Protein AF-A0A2C5XIF4-F1 (afdb_monomer)

Foldseek 3Di:
DDDDDPDDPPPPPDPVDDPVVLVVQCVPAPDVVGCPRSVVVVVVVVVVVVVVVVVVVVVD

Structure (mmCIF, N/CA/C/O backbone):
data_AF-A0A2C5XIF4-F1
#
_entry.id   AF-A0A2C5XIF4-F1
#
loop_
_atom_site.group_PDB
_atom_site.id
_atom_site.type_symbol
_atom_site.label_atom_id
_atom_site.label_alt_id
_atom_site.label_comp_id
_atom_site.label_asym_id
_atom_site.label_entity_id
_atom_site.label_seq_id
_atom_site.pdbx_PDB_ins_code
_atom_site.Cartn_x
_atom_site.Cartn_y
_atom_site.Cartn_z
_atom_site.occupancy
_atom_site.B_iso_or_equiv
_atom_site.auth_seq_id
_atom_site.auth_comp_id
_atom_site.auth_asym_id
_atom_site.auth_atom_id
_atom_site.pdbx_PDB_model_num
ATOM 1 N N . MET A 1 1 ? -29.979 -27.824 19.903 1.00 56.34 1 MET A N 1
ATOM 2 C CA . MET A 1 1 ? -29.981 -27.030 18.660 1.00 56.34 1 MET A CA 1
ATOM 3 C C . MET A 1 1 ? -28.622 -26.359 18.594 1.00 56.34 1 MET A C 1
ATOM 5 O O . MET A 1 1 ? -28.425 -25.377 19.295 1.00 56.34 1 MET A O 1
ATOM 9 N N . SER A 1 2 ? -27.651 -26.964 17.908 1.00 62.56 2 SER A N 1
ATOM 10 C CA . SER A 1 2 ? -26.343 -26.330 17.710 1.00 62.56 2 SER A CA 1
ATOM 11 C C . SER A 1 2 ? -26.486 -25.313 16.587 1.00 62.56 2 SER A C 1
ATOM 13 O O . SER A 1 2 ? -27.005 -25.658 15.526 1.00 62.56 2 SER A O 1
ATOM 15 N N . SER A 1 3 ? -26.099 -24.068 16.849 1.00 70.00 3 SER A N 1
ATOM 16 C CA . SER A 1 3 ? -26.098 -23.005 15.847 1.00 70.00 3 SER A CA 1
ATOM 17 C C . SER A 1 3 ? -25.217 -23.394 14.652 1.00 70.00 3 SER A C 1
ATOM 19 O O . SER A 1 3 ? -24.198 -24.060 14.863 1.00 70.00 3 SER A O 1
ATOM 21 N N . PRO A 1 4 ? -25.573 -23.001 13.415 1.00 69.06 4 PRO A N 1
ATOM 22 C CA . PRO A 1 4 ? -24.701 -23.191 12.266 1.00 69.06 4 PRO A CA 1
ATOM 23 C C . PRO A 1 4 ? -23.419 -22.392 12.501 1.00 69.06 4 PRO A C 1
ATOM 25 O O . PRO A 1 4 ? -23.482 -21.223 12.878 1.00 69.06 4 PRO A O 1
ATOM 28 N N . ILE A 1 5 ? -22.266 -23.028 12.316 1.00 67.44 5 ILE A N 1
ATOM 29 C CA . ILE A 1 5 ? -20.994 -22.314 12.245 1.00 67.44 5 ILE A CA 1
ATOM 30 C C . ILE A 1 5 ? -21.032 -21.573 10.907 1.00 67.44 5 ILE A C 1
ATOM 32 O O . ILE A 1 5 ? -21.038 -22.219 9.861 1.00 67.44 5 ILE A O 1
ATOM 36 N N . GLU A 1 6 ? -21.151 -20.245 10.927 1.00 65.00 6 GLU A N 1
ATOM 37 C CA . GLU A 1 6 ? -20.933 -19.443 9.722 1.00 65.00 6 GLU A CA 1
ATOM 38 C C . GLU A 1 6 ? -19.460 -19.595 9.337 1.00 65.00 6 GLU A C 1
ATOM 40 O O . GLU A 1 6 ? -18.568 -19.141 10.056 1.00 65.00 6 GLU A O 1
ATOM 45 N N . GLU A 1 7 ? -19.192 -20.309 8.243 1.00 64.31 7 GLU A N 1
ATOM 46 C CA . GLU A 1 7 ? -17.845 -20.376 7.689 1.00 64.31 7 GLU A CA 1
ATOM 47 C C . GLU A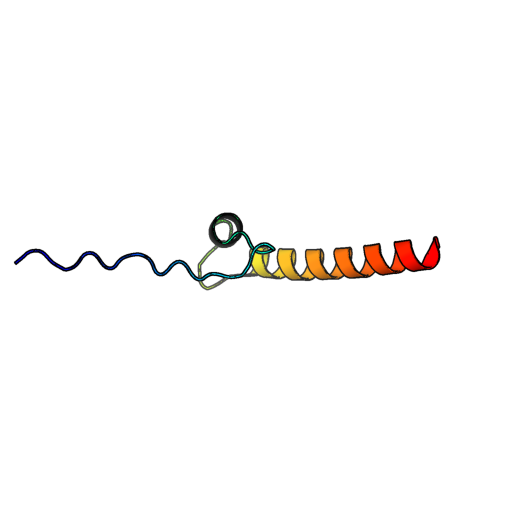 1 7 ? -17.412 -18.968 7.254 1.00 64.31 7 GLU A C 1
ATOM 49 O O . GLU A 1 7 ? -18.203 -18.245 6.636 1.00 64.31 7 GLU A O 1
ATOM 54 N N . PRO A 1 8 ? -16.174 -18.548 7.566 1.00 60.03 8 PRO A N 1
ATOM 55 C CA . PRO A 1 8 ? -15.685 -17.253 7.129 1.00 60.03 8 PRO A CA 1
ATOM 56 C C . PRO A 1 8 ? -15.655 -17.219 5.599 1.00 60.03 8 PRO A C 1
ATOM 58 O O . PRO A 1 8 ? -15.017 -18.053 4.957 1.00 60.03 8 PRO A O 1
ATOM 61 N N . VAL A 1 9 ? -16.343 -16.240 5.009 1.00 61.12 9 VAL A N 1
ATOM 62 C CA . VAL A 1 9 ? -16.285 -15.978 3.568 1.00 61.12 9 VAL A CA 1
ATOM 63 C C . VAL A 1 9 ? -14.874 -15.496 3.241 1.00 61.12 9 VAL A C 1
ATOM 65 O O . VAL A 1 9 ? -14.541 -14.332 3.461 1.00 61.12 9 VAL A O 1
ATOM 68 N N . ILE A 1 10 ? -14.033 -16.395 2.732 1.00 62.25 10 ILE A N 1
ATOM 69 C CA . ILE A 1 10 ? -12.738 -16.016 2.170 1.00 62.25 10 ILE A CA 1
ATOM 70 C C . ILE A 1 10 ? -13.023 -15.370 0.818 1.00 62.25 10 ILE A C 1
ATOM 72 O O . ILE A 1 10 ? -13.378 -16.041 -0.150 1.00 62.25 10 ILE A O 1
ATOM 76 N N . VAL A 1 11 ? -12.941 -14.043 0.778 1.00 65.44 11 VAL A N 1
ATOM 77 C CA . VAL A 1 11 ? -13.038 -13.284 -0.466 1.00 65.44 11 VAL A CA 1
ATOM 78 C C . VAL A 1 11 ? -11.756 -13.542 -1.253 1.00 65.44 11 VAL A C 1
ATOM 80 O O . VAL A 1 11 ? -10.676 -13.150 -0.815 1.00 65.44 11 VAL A O 1
ATOM 83 N N . ASP A 1 12 ? -11.870 -14.226 -2.390 1.00 68.00 12 ASP A N 1
ATOM 84 C CA . ASP A 1 12 ? -10.761 -14.399 -3.327 1.00 68.00 12 ASP A CA 1
ATOM 85 C C . ASP A 1 12 ? -10.506 -13.070 -4.050 1.00 68.00 12 ASP A C 1
ATOM 87 O O . ASP A 1 12 ? -11.295 -12.628 -4.888 1.00 68.00 12 ASP A O 1
ATOM 91 N N . LEU A 1 13 ? -9.427 -12.398 -3.654 1.00 68.19 13 LEU A N 1
ATOM 92 C CA . LEU A 1 13 ? -9.000 -11.102 -4.183 1.00 68.19 13 LEU A CA 1
ATOM 93 C C . LEU A 1 13 ? -7.902 -11.260 -5.258 1.00 68.19 13 LEU A C 1
ATOM 95 O O . LEU A 1 13 ? -7.350 -10.262 -5.727 1.00 68.19 13 LEU A O 1
ATOM 99 N N . GLY A 1 14 ? -7.641 -12.502 -5.691 1.00 74.81 14 GLY A N 1
ATOM 100 C CA . GLY A 1 14 ? -6.646 -12.883 -6.691 1.00 74.81 14 GLY A CA 1
ATOM 101 C C . GLY A 1 14 ? -5.231 -13.069 -6.130 1.00 74.81 14 GLY A C 1
ATOM 102 O O . GLY A 1 14 ? -4.899 -12.588 -5.052 1.00 74.81 14 GLY A O 1
ATOM 103 N N . ASP A 1 15 ? -4.356 -13.717 -6.910 1.00 76.88 15 ASP A N 1
ATOM 104 C CA . ASP A 1 15 ? -2.986 -14.102 -6.504 1.00 76.88 15 ASP A CA 1
ATOM 105 C C . ASP A 1 15 ? -2.071 -12.927 -6.105 1.00 76.88 15 ASP A C 1
ATOM 107 O O . ASP A 1 15 ? -1.051 -13.115 -5.445 1.00 76.88 15 ASP A O 1
ATOM 111 N N . GLY A 1 16 ? -2.407 -11.704 -6.524 1.00 77.00 16 GLY A N 1
ATOM 112 C CA . GLY A 1 16 ? -1.668 -10.492 -6.159 1.00 77.00 16 GLY A CA 1
ATOM 113 C C . GLY A 1 16 ? -2.075 -9.896 -4.811 1.00 77.00 16 GLY A C 1
ATOM 114 O O . GLY 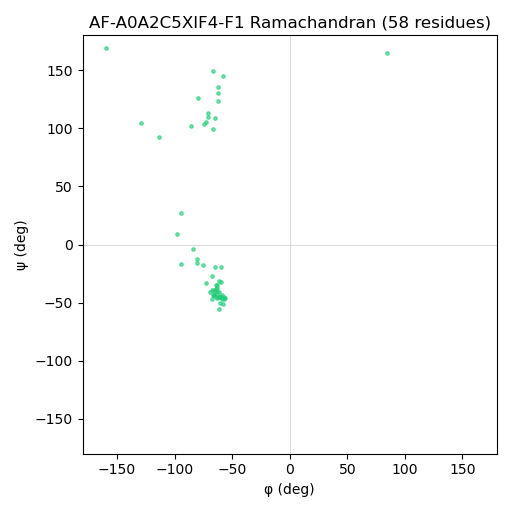A 1 16 ? -1.494 -8.890 -4.403 1.00 77.00 16 GLY A O 1
ATOM 115 N N . PHE A 1 17 ? -3.083 -10.465 -4.148 1.00 80.88 17 PHE A N 1
ATOM 116 C CA . PHE A 1 17 ? -3.687 -9.897 -2.955 1.00 80.88 17 PHE A CA 1
ATOM 117 C C . PHE A 1 17 ? -3.756 -10.927 -1.827 1.00 80.88 17 PHE A C 1
ATOM 119 O O . PHE A 1 17 ? -4.611 -11.810 -1.801 1.00 80.88 17 PHE A O 1
ATOM 126 N N . ASP A 1 18 ? -2.871 -10.774 -0.844 1.00 87.94 18 ASP A N 1
ATOM 127 C CA . ASP A 1 18 ? -2.916 -11.567 0.380 1.00 87.94 18 ASP A CA 1
ATOM 128 C C . ASP A 1 18 ? -3.873 -10.911 1.387 1.00 87.94 18 ASP A C 1
ATOM 130 O O . ASP A 1 18 ? -3.549 -9.917 2.048 1.00 87.94 18 ASP A O 1
ATOM 134 N N . ALA A 1 19 ? -5.076 -11.479 1.490 1.00 85.06 19 ALA A N 1
ATOM 135 C CA . ALA A 1 19 ? -6.105 -11.007 2.409 1.00 85.06 19 ALA A CA 1
ATOM 136 C C . ALA A 1 19 ? -5.655 -11.062 3.877 1.00 85.06 19 ALA A C 1
ATOM 138 O O . ALA A 1 19 ? -6.039 -10.199 4.663 1.00 85.06 19 ALA A O 1
ATOM 139 N N . MET A 1 20 ? -4.810 -12.028 4.244 1.00 88.00 20 MET A N 1
ATOM 140 C CA . MET A 1 20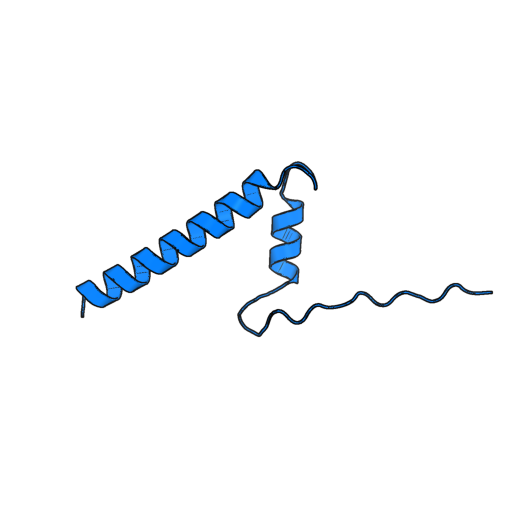 ? -4.330 -12.192 5.613 1.00 88.00 20 MET A CA 1
ATOM 141 C C . MET A 1 20 ? -3.379 -11.055 6.005 1.00 88.00 20 MET A C 1
ATOM 143 O O . MET A 1 20 ? -3.472 -10.521 7.110 1.00 88.00 20 MET A O 1
ATOM 147 N N . ILE A 1 21 ? -2.503 -10.643 5.085 1.00 89.12 21 ILE A N 1
ATOM 148 C CA . ILE A 1 21 ? -1.609 -9.494 5.278 1.00 89.12 21 ILE A CA 1
ATOM 149 C C . ILE A 1 21 ? -2.407 -8.191 5.369 1.00 89.12 21 ILE A C 1
ATOM 151 O O . ILE A 1 21 ? -2.161 -7.378 6.260 1.00 89.12 21 ILE A O 1
ATOM 155 N N . PHE A 1 22 ? -3.40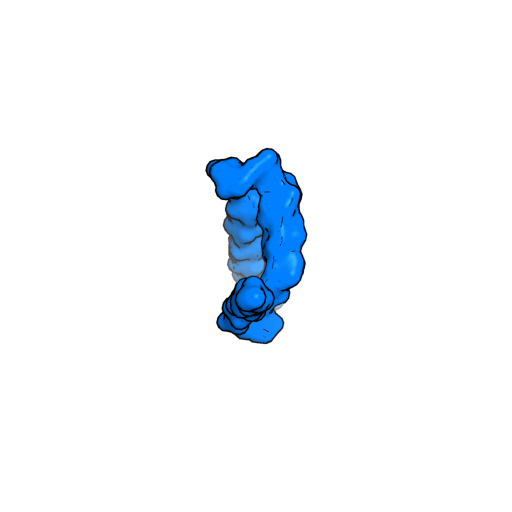3 -7.998 4.502 1.00 90.12 22 PHE A N 1
ATOM 156 C CA . PHE A 1 22 ? -4.256 -6.809 4.566 1.00 90.12 22 PHE A CA 1
ATOM 157 C C . PHE A 1 22 ? -5.078 -6.741 5.855 1.00 90.12 22 PHE A C 1
ATOM 159 O O . PHE A 1 22 ? -5.207 -5.661 6.428 1.00 90.12 22 PHE A O 1
ATOM 166 N N . SER A 1 23 ? -5.589 -7.869 6.353 1.00 90.31 23 SER A N 1
ATOM 167 C CA . SER A 1 23 ? -6.267 -7.916 7.652 1.00 90.31 23 SER A CA 1
ATOM 168 C C . SER A 1 23 ? -5.356 -7.460 8.789 1.00 90.31 23 SER A C 1
ATOM 170 O O . SER A 1 23 ? -5.776 -6.637 9.594 1.00 90.31 23 SER A O 1
ATOM 172 N N . GLN A 1 24 ? -4.094 -7.897 8.810 1.00 93.06 24 GLN A N 1
ATOM 173 C CA . GLN A 1 24 ? -3.126 -7.443 9.815 1.00 93.06 24 GLN A CA 1
ATOM 174 C C . GLN A 1 24 ? -2.855 -5.938 9.715 1.00 93.06 24 GLN A C 1
ATOM 176 O O . GLN A 1 24 ? -2.814 -5.254 10.730 1.00 93.06 24 GLN A O 1
ATOM 181 N N . ILE A 1 25 ? -2.732 -5.393 8.501 1.00 94.00 25 ILE A N 1
ATOM 182 C CA . ILE A 1 25 ? -2.569 -3.945 8.284 1.00 94.00 25 ILE A CA 1
ATOM 183 C C . ILE A 1 25 ? -3.787 -3.171 8.812 1.00 94.00 25 ILE A C 1
ATOM 185 O O . ILE A 1 25 ? -3.630 -2.125 9.436 1.00 94.00 25 ILE A O 1
ATOM 189 N N . LEU A 1 26 ? -5.001 -3.685 8.598 1.00 93.81 26 LEU A N 1
ATOM 190 C CA . LEU A 1 26 ? -6.230 -3.087 9.126 1.00 93.81 26 LEU A CA 1
ATOM 191 C C . LEU A 1 26 ? -6.327 -3.179 10.656 1.00 93.81 26 LEU A C 1
ATOM 193 O O . LEU A 1 26 ? -7.011 -2.364 11.269 1.00 93.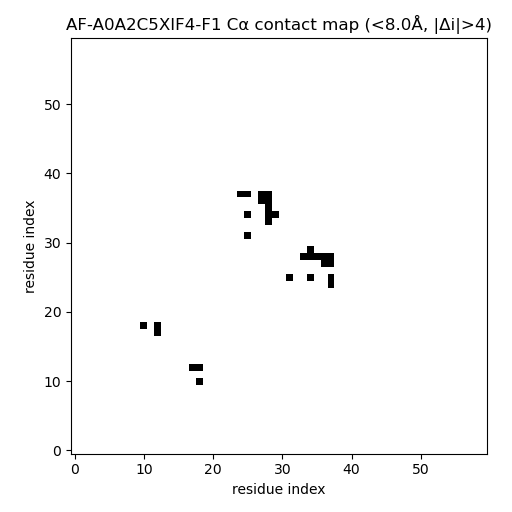81 26 LEU A O 1
ATOM 197 N N . GLU A 1 27 ? -5.692 -4.164 11.285 1.00 94.06 27 GLU A N 1
ATOM 198 C CA . GLU A 1 27 ? -5.614 -4.276 12.748 1.00 94.06 27 GLU A CA 1
ATOM 199 C C . GLU A 1 27 ? -4.618 -3.284 13.364 1.00 94.06 27 GLU A C 1
ATOM 201 O O . GLU A 1 27 ? -4.690 -3.014 14.561 1.00 94.06 27 GLU A O 1
ATOM 206 N N . MET A 1 28 ? -3.713 -2.718 12.559 1.00 94.81 28 MET A N 1
ATOM 207 C CA . MET A 1 28 ? -2.769 -1.684 12.998 1.00 94.81 28 MET A CA 1
ATOM 208 C C . MET A 1 28 ? -3.386 -0.279 13.058 1.00 94.81 28 MET A C 1
ATOM 210 O O . MET A 1 28 ? -2.772 0.623 13.624 1.00 94.81 28 MET A O 1
ATOM 214 N N . ASP A 1 29 ? -4.573 -0.080 12.481 1.00 96.50 29 ASP A N 1
ATOM 215 C CA . ASP A 1 29 ? -5.322 1.172 12.598 1.00 96.50 29 ASP A CA 1
ATOM 216 C C . ASP A 1 29 ? -5.799 1.408 14.045 1.00 96.50 29 ASP A C 1
ATOM 218 O O . ASP A 1 29 ? -6.141 0.468 14.765 1.00 96.50 29 ASP A O 1
ATOM 222 N N . GLU A 1 30 ? -5.916 2.675 14.461 1.00 91.75 30 GLU A N 1
ATOM 223 C CA . GLU A 1 30 ? -6.386 3.026 15.813 1.00 91.75 30 GLU A CA 1
ATOM 224 C C . GLU A 1 30 ? -7.816 2.530 16.092 1.00 91.75 30 GLU A C 1
ATOM 226 O O . GLU A 1 30 ? -8.168 2.215 17.232 1.00 91.75 30 GLU A O 1
ATOM 231 N N . SER A 1 31 ? -8.666 2.457 15.061 1.00 92.56 31 SER A N 1
ATOM 232 C CA . SER A 1 31 ? -10.001 1.870 15.166 1.00 92.56 31 SER A CA 1
ATOM 233 C C . SER A 1 31 ? -10.564 1.464 13.806 1.00 92.56 31 SER A C 1
ATOM 235 O O . SER A 1 31 ? -10.104 1.889 12.752 1.00 92.56 31 SER A O 1
ATOM 237 N N . THR A 1 32 ? -11.667 0.714 13.808 1.00 86.94 32 THR A N 1
ATOM 238 C CA . THR A 1 32 ? -12.365 0.358 12.564 1.00 86.94 32 THR A CA 1
ATOM 239 C C . THR A 1 32 ? -12.964 1.553 11.813 1.00 86.94 32 THR A C 1
ATOM 241 O O . THR A 1 32 ? -13.239 1.429 10.618 1.00 86.94 32 THR A O 1
ATOM 244 N N . HIS A 1 33 ? -13.160 2.686 12.498 1.00 91.50 33 HIS A N 1
ATOM 245 C CA . HIS A 1 33 ? -13.695 3.932 11.941 1.00 91.50 33 HIS A CA 1
ATOM 246 C C . HIS A 1 33 ? -12.589 4.902 11.502 1.00 91.50 33 HIS A C 1
ATOM 248 O O . HIS A 1 33 ? -12.864 5.817 10.727 1.00 91.50 33 HIS A O 1
ATOM 254 N N . ASP A 1 34 ? -11.357 4.692 11.967 1.00 93.12 34 ASP A N 1
ATOM 255 C CA . ASP A 1 34 ? -10.185 5.473 11.590 1.00 93.12 34 ASP A CA 1
ATOM 256 C C . ASP A 1 34 ? -9.214 4.592 10.805 1.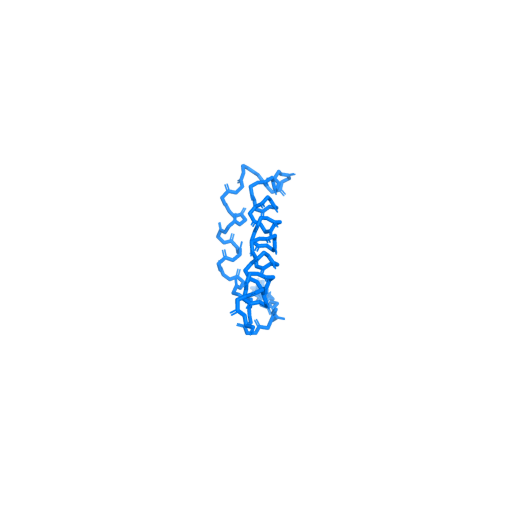00 93.12 34 ASP A C 1
ATOM 258 O O . ASP A 1 34 ? -8.378 3.901 11.370 1.00 93.12 34 ASP A O 1
ATOM 262 N N . ARG A 1 35 ? -9.359 4.613 9.478 1.00 94.19 35 ARG A N 1
ATOM 263 C CA . ARG A 1 35 ? -8.524 3.858 8.531 1.00 94.19 35 ARG A CA 1
ATOM 264 C C . ARG A 1 35 ? -7.359 4.680 7.988 1.00 94.19 35 ARG A C 1
ATOM 266 O O . ARG A 1 35 ? -6.980 4.509 6.832 1.00 94.19 35 ARG A O 1
ATOM 273 N N . SER A 1 36 ? -6.880 5.666 8.743 1.00 95.38 36 SER A N 1
ATOM 274 C CA . SER A 1 36 ? -5.852 6.603 8.280 1.00 95.38 36 SER A CA 1
ATOM 275 C C . SER A 1 36 ? -4.544 5.899 7.917 1.00 95.38 36 SER A C 1
ATOM 277 O O . SER A 1 36 ? -4.077 6.077 6.792 1.00 95.38 36 SER A O 1
ATOM 279 N N . PHE A 1 37 ? -4.017 5.046 8.801 1.00 95.56 37 PHE A N 1
ATOM 280 C CA . PHE A 1 37 ? -2.766 4.317 8.577 1.00 95.56 37 PHE A CA 1
ATOM 281 C C . PHE A 1 37 ? -2.855 3.391 7.361 1.00 95.56 37 PHE A C 1
ATOM 283 O O . PHE A 1 37 ? -2.062 3.507 6.423 1.00 95.56 37 PHE A O 1
ATOM 290 N N . SER A 1 38 ? -3.842 2.495 7.344 1.00 95.38 38 SER A N 1
ATOM 291 C CA . SER A 1 38 ? -3.982 1.516 6.262 1.00 95.38 38 SER A CA 1
ATOM 292 C C . SER A 1 38 ? -4.255 2.181 4.908 1.00 95.38 38 SER A C 1
ATOM 294 O O . SER A 1 38 ? -3.713 1.759 3.883 1.00 95.38 38 SER A O 1
ATOM 296 N N . ARG A 1 39 ? -5.042 3.263 4.882 1.00 94.69 39 ARG A N 1
ATOM 297 C CA . ARG A 1 39 ? -5.318 4.028 3.660 1.00 94.69 39 ARG A CA 1
ATOM 298 C C . ARG A 1 39 ? -4.081 4.754 3.138 1.00 94.69 39 ARG A C 1
ATOM 300 O O . ARG A 1 39 ? -3.845 4.712 1.932 1.00 94.69 39 ARG A O 1
ATOM 307 N N . GLU A 1 40 ? -3.335 5.438 4.002 1.00 96.88 40 GLU A N 1
ATOM 308 C CA . GLU A 1 40 ? -2.127 6.171 3.603 1.00 96.88 40 GLU A CA 1
ATOM 309 C C . GLU A 1 40 ? -1.073 5.210 3.046 1.00 96.88 40 GLU A C 1
ATOM 311 O O . GLU A 1 40 ? -0.574 5.427 1.944 1.00 96.88 40 GLU A O 1
ATOM 316 N N . LEU A 1 41 ? -0.868 4.066 3.707 1.00 95.75 41 LEU A N 1
ATOM 317 C CA . LEU A 1 41 ? 0.039 3.017 3.242 1.00 95.75 41 LEU A CA 1
ATOM 318 C C . LEU A 1 41 ? -0.292 2.527 1.822 1.00 95.75 41 LEU A C 1
ATOM 320 O O . LEU A 1 41 ? 0.604 2.391 0.988 1.00 95.75 41 LEU A O 1
ATOM 324 N N . VAL A 1 42 ? -1.571 2.266 1.525 1.00 92.81 42 VAL A N 1
ATOM 325 C CA . VAL A 1 42 ? -1.994 1.806 0.190 1.00 92.81 42 VAL A CA 1
ATOM 326 C C . VAL A 1 42 ? -1.782 2.893 -0.864 1.00 92.81 42 VAL A C 1
ATOM 328 O O . VAL A 1 42 ? -1.299 2.601 -1.960 1.00 92.81 42 VAL A O 1
ATOM 331 N N . VAL A 1 43 ? -2.124 4.146 -0.552 1.00 95.31 43 VAL A N 1
ATOM 332 C CA . VAL A 1 43 ? -1.924 5.275 -1.475 1.00 95.31 43 VAL A CA 1
ATOM 333 C C . VAL A 1 43 ? -0.440 5.461 -1.788 1.00 95.31 43 VAL A C 1
ATOM 335 O O . VAL A 1 43 ? -0.069 5.585 -2.960 1.00 95.31 43 VAL A O 1
ATOM 338 N N . ASP A 1 44 ? 0.409 5.408 -0.766 1.00 97.06 44 ASP A N 1
ATOM 339 C CA . ASP A 1 44 ? 1.853 5.549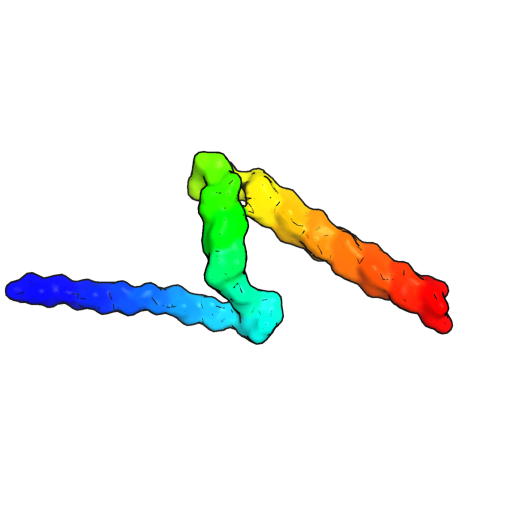 -0.912 1.00 97.06 44 ASP A CA 1
ATOM 340 C C . ASP A 1 44 ? 2.458 4.397 -1.704 1.00 97.06 44 ASP A C 1
ATOM 342 O O . ASP A 1 44 ? 3.255 4.636 -2.612 1.00 97.06 44 ASP A O 1
ATOM 346 N N . TYR A 1 45 ? 2.045 3.157 -1.432 1.00 94.06 45 TYR A N 1
ATOM 347 C CA . TYR A 1 45 ? 2.487 1.990 -2.192 1.00 94.06 45 TYR A CA 1
ATOM 348 C C . TYR A 1 45 ? 2.176 2.134 -3.689 1.00 94.06 45 TYR A C 1
ATOM 350 O O . TYR A 1 45 ? 3.045 1.908 -4.534 1.00 94.06 45 TYR A O 1
ATOM 358 N N . LEU A 1 46 ? 0.963 2.576 -4.037 1.00 94.31 46 LEU A N 1
ATOM 359 C CA . LEU A 1 46 ? 0.574 2.791 -5.433 1.00 94.31 46 LEU A CA 1
ATOM 360 C C . LEU A 1 46 ? 1.369 3.927 -6.090 1.00 94.31 46 LEU A C 1
ATOM 362 O O . LEU A 1 46 ? 1.768 3.809 -7.253 1.00 94.31 46 LEU A O 1
ATOM 366 N N . SER A 1 47 ? 1.632 5.013 -5.358 1.00 96.88 47 SER A N 1
ATOM 367 C CA . SER A 1 47 ? 2.483 6.102 -5.846 1.00 96.88 47 SER A CA 1
ATOM 368 C C . SER A 1 47 ? 3.910 5.616 -6.102 1.00 96.88 47 SER A C 1
ATOM 370 O O . SER A 1 47 ? 4.460 5.869 -7.173 1.00 96.88 47 SER A O 1
ATOM 372 N N . GLN A 1 48 ? 4.485 4.862 -5.164 1.00 96.88 48 GLN A N 1
ATOM 373 C CA . GLN A 1 48 ? 5.819 4.280 -5.299 1.00 96.88 48 GLN A CA 1
ATOM 374 C C . GLN A 1 48 ? 5.893 3.334 -6.499 1.00 96.88 48 GLN A C 1
ATOM 376 O O . GLN A 1 48 ? 6.809 3.455 -7.308 1.00 96.88 48 GLN A O 1
ATOM 381 N N . ALA A 1 49 ? 4.902 2.456 -6.683 1.00 96.12 49 ALA A N 1
ATOM 382 C CA . ALA A 1 49 ? 4.845 1.550 -7.828 1.00 96.12 49 ALA A CA 1
ATOM 383 C C . ALA A 1 49 ? 4.812 2.312 -9.166 1.00 96.12 49 ALA A C 1
ATOM 385 O O . ALA A 1 49 ? 5.567 1.991 -10.089 1.00 96.12 49 ALA A O 1
ATOM 386 N N . ARG A 1 50 ? 3.987 3.366 -9.269 1.00 96.19 50 ARG A N 1
ATOM 387 C CA . ARG A 1 50 ? 3.954 4.252 -10.447 1.00 96.19 50 ARG A CA 1
ATOM 388 C C . ARG A 1 50 ? 5.328 4.862 -10.724 1.00 96.19 50 ARG A C 1
ATOM 390 O O . ARG A 1 50 ? 5.77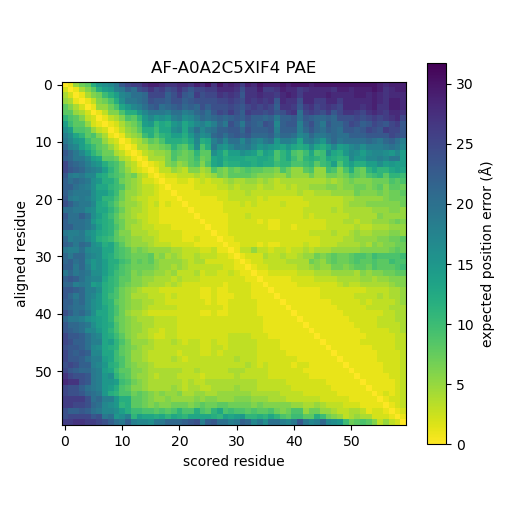6 4.881 -11.876 1.00 96.19 50 ARG A O 1
ATOM 397 N N . ASP A 1 51 ? 5.979 5.375 -9.690 1.00 97.00 51 ASP A N 1
ATOM 398 C CA . ASP A 1 51 ? 7.271 6.041 -9.820 1.00 97.00 51 ASP A CA 1
ATOM 399 C C . ASP A 1 51 ? 8.359 5.033 -10.222 1.00 97.00 51 ASP A C 1
ATOM 401 O O . ASP A 1 51 ? 9.149 5.308 -11.126 1.00 97.00 51 ASP A O 1
ATOM 405 N N . THR A 1 52 ? 8.335 3.814 -9.672 1.00 97.06 52 THR A N 1
ATOM 406 C CA . THR A 1 52 ? 9.210 2.708 -10.084 1.00 97.06 52 THR A CA 1
ATOM 407 C C . THR A 1 52 ? 9.052 2.378 -11.566 1.00 97.06 52 THR A C 1
ATOM 409 O O . THR A 1 52 ? 10.050 2.358 -12.287 1.00 97.06 52 THR A O 1
ATOM 412 N N . PHE A 1 53 ? 7.829 2.170 -12.062 1.00 96.06 53 PHE A N 1
ATOM 413 C CA . PHE A 1 53 ? 7.617 1.876 -13.485 1.00 96.06 53 PHE A CA 1
ATOM 414 C C . PHE A 1 53 ? 8.026 3.038 -14.393 1.00 96.06 53 PHE A C 1
ATOM 416 O O . PHE A 1 53 ? 8.572 2.822 -15.476 1.00 96.06 53 PHE A O 1
ATOM 423 N N . THR A 1 54 ? 7.820 4.276 -13.942 1.00 96.62 54 THR A N 1
ATOM 424 C CA . THR A 1 54 ? 8.276 5.468 -14.664 1.00 96.62 54 THR A CA 1
ATOM 425 C C . THR A 1 54 ? 9.799 5.510 -14.754 1.00 96.62 54 THR A C 1
ATOM 427 O O . THR A 1 54 ? 10.334 5.742 -15.837 1.00 96.62 54 THR A O 1
ATOM 430 N N . ASN A 1 55 ? 10.495 5.230 -13.652 1.00 95.94 55 ASN A N 1
ATOM 431 C CA . ASN A 1 55 ? 11.954 5.196 -13.604 1.00 95.94 55 ASN A CA 1
ATOM 432 C C . ASN A 1 55 ? 12.527 4.068 -14.468 1.00 95.94 55 ASN A C 1
ATOM 434 O O . ASN A 1 55 ? 13.485 4.301 -15.200 1.00 95.94 55 ASN A O 1
ATOM 438 N N . ILE A 1 56 ? 11.908 2.881 -14.456 1.00 96.19 56 ILE A N 1
ATOM 439 C CA . ILE A 1 56 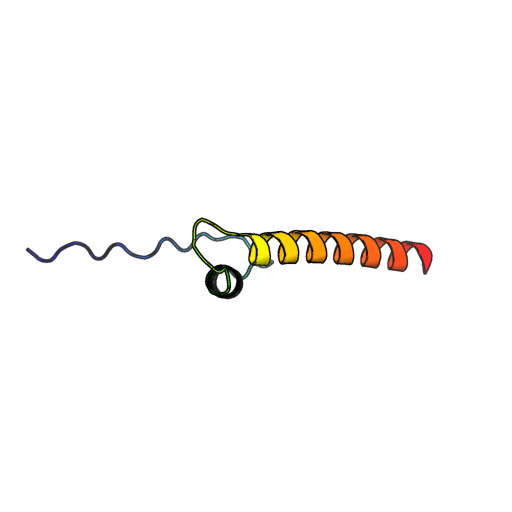? 12.275 1.772 -15.350 1.00 96.19 56 ILE A CA 1
ATOM 440 C C . ILE A 1 56 ? 12.143 2.209 -16.811 1.00 96.19 56 ILE A C 1
ATOM 442 O O . ILE A 1 56 ? 13.068 2.016 -17.590 1.00 96.19 56 ILE A O 1
ATOM 446 N N . ARG A 1 57 ? 11.028 2.849 -17.181 1.00 91.50 57 ARG A N 1
ATOM 447 C CA . ARG A 1 57 ? 10.808 3.343 -18.548 1.00 91.50 57 ARG A CA 1
ATOM 448 C C . ARG A 1 57 ? 11.814 4.421 -18.960 1.00 91.50 57 ARG A C 1
ATOM 450 O O . ARG A 1 57 ? 12.131 4.507 -20.134 1.00 91.50 57 ARG A O 1
ATOM 457 N N . ILE A 1 58 ? 12.257 5.276 -18.039 1.00 92.81 58 ILE A N 1
ATOM 458 C CA . ILE A 1 58 ? 13.267 6.311 -18.324 1.00 92.81 58 ILE A CA 1
ATOM 459 C C . ILE A 1 58 ? 14.662 5.694 -18.500 1.00 92.81 58 ILE A C 1
ATOM 461 O O . ILE A 1 58 ? 15.468 6.227 -19.256 1.00 92.81 58 ILE A O 1
ATOM 465 N N . ALA A 1 59 ? 14.955 4.610 -17.781 1.00 88.81 59 ALA A N 1
ATOM 466 C CA . ALA A 1 59 ? 16.251 3.941 -17.817 1.00 88.81 59 ALA A CA 1
ATOM 467 C C . ALA A 1 59 ? 16.439 2.992 -19.020 1.00 88.81 59 ALA A C 1
ATOM 469 O O . ALA A 1 59 ? 17.575 2.598 -19.288 1.00 88.81 59 ALA A O 1
ATOM 470 N N . LEU A 1 60 ? 15.351 2.613 -19.700 1.00 68.62 60 LEU A N 1
ATOM 471 C CA . LEU A 1 60 ? 15.321 1.788 -20.916 1.00 68.62 60 LEU A CA 1
ATOM 472 C C . LEU A 1 60 ? 15.372 2.649 -22.184 1.00 68.62 60 LEU A C 1
ATOM 474 O O . LEU A 1 60 ? 16.031 2.199 -23.148 1.00 68.62 60 LEU A O 1
#

Solvent-accessible surface area (backbone atoms only — not comparable to full-atom values): 3854 Å² total; per-residue (Å²): 136,83,77,81,80,80,74,81,83,78,76,85,71,50,97,91,43,61,64,69,60,51,49,53,44,57,65,70,22,93,38,97,88,42,55,61,59,46,51,50,52,52,53,49,50,53,51,51,51,53,51,50,54,51,51,53,61,72,76,106

pLDDT: mean 85.83, std 12.65, range [56.34, 97.06]

Mean predicted aligned error: 8.98 Å

Secondary structure (DSSP, 8-state):
-PPP----------TT--HHHHHHHHHTSSBTTB-HHHHHHHHHHHHHHHHHHHHHHHH-

Organism: NCBI:txid1035309

Radius of gyration: 17.59 Å; Cα contacts (8 Å, |Δi|>4): 15; chains: 1; bounding box: 46×34×40 Å

InterPro domains:
  IPR036641 HPT domain superfamily [G3DSA:1.20.120.160] (15-60)
  IPR036641 HPT domain superfamily [SSF47226] (4-60)

Sequence (60 aa):
MSSPIEEPVIVDLGDGFDAMIFSQILEMDESTHDRSFSRELVVDYLSQARDTFTNIRIAL